Protein AF-A0A1I1U6Y2-F1 (afdb_monomer)

Mean predicted aligned error: 6.34 Å

Secondary structure (DSSP, 8-state):
--------------HHHHHHHHHHHHHHHHHHHHHHHHHHHHHHHHS----HHHHHHHHHHHTTSGGGGGGGGS-HHHHHHHTSSPPGGGGSS--

pLDDT: mean 88.44, std 15.58, range [32.22, 98.44]

Sequence (95 aa):
MLVNKAFKFRIYPNKKQEILIAKTIGCSRFVFNHFLALWNDTYKETGKGLTYPSCSAELTQLKKKQDTIWLKEVDSIALQSTVNYPPLSSSYELT

Foldseek 3Di:
DDDDDDDDDDDDDDPVRVVQVVLLVVLLVVLLVVQLVVQVVCCVVPVDGDDLVVSVVVVVVQCVDPVNVSSVVHDPVSNSVSSNDGPCVVVPVPD

Radius of gyration: 17.61 Å; Cα contacts (8 Å, |Δi|>4): 54; chains: 1; bounding box: 47×47×37 Å

Structure (mmCIF, N/CA/C/O backbone):
data_AF-A0A1I1U6Y2-F1
#
_entry.id   AF-A0A1I1U6Y2-F1
#
loop_
_atom_site.group_PDB
_atom_site.id
_atom_site.type_symbol
_atom_site.label_atom_id
_atom_site.label_alt_id
_atom_site.label_comp_id
_atom_site.label_asym_id
_atom_site.label_entity_id
_atom_site.label_seq_id
_atom_site.pdbx_PDB_ins_code
_atom_site.Cartn_x
_atom_site.Cartn_y
_atom_site.Cartn_z
_atom_site.occupancy
_atom_site.B_iso_or_equiv
_atom_site.auth_seq_id
_atom_site.auth_comp_id
_atom_site.auth_asym_id
_atom_site.auth_atom_id
_atom_site.pdbx_PDB_model_num
ATOM 1 N N . MET A 1 1 ? 27.305 30.085 -5.323 1.00 71.12 1 MET A N 1
ATOM 2 C CA . MET A 1 1 ? 25.961 30.079 -5.942 1.00 71.12 1 MET A CA 1
ATOM 3 C C . MET A 1 1 ? 25.540 28.623 -6.102 1.00 71.12 1 MET A C 1
ATOM 5 O O . MET A 1 1 ? 26.259 27.880 -6.756 1.00 71.12 1 MET A O 1
ATOM 9 N N . LEU A 1 2 ? 24.473 28.182 -5.430 1.00 74.94 2 LEU A N 1
ATOM 10 C CA . LEU A 1 2 ? 23.955 26.815 -5.572 1.00 74.94 2 LEU A CA 1
ATOM 11 C C . LEU A 1 2 ? 23.209 26.709 -6.907 1.00 74.94 2 LEU A C 1
ATOM 13 O O . LEU A 1 2 ? 22.259 27.451 -7.139 1.00 74.94 2 LEU A O 1
ATOM 17 N N . VAL A 1 3 ? 23.663 25.820 -7.792 1.00 82.81 3 VAL A N 1
ATOM 18 C CA . VAL A 1 3 ? 23.022 25.562 -9.089 1.00 82.81 3 VAL A CA 1
ATOM 19 C C . VAL A 1 3 ? 22.204 24.284 -8.972 1.00 82.81 3 VAL A C 1
ATOM 21 O O . VAL A 1 3 ? 22.765 23.192 -8.876 1.00 82.81 3 VAL A O 1
ATOM 24 N N . ASN A 1 4 ? 20.880 24.414 -8.999 1.00 85.62 4 ASN A N 1
ATOM 25 C CA . ASN A 1 4 ? 19.982 23.265 -9.026 1.00 85.62 4 ASN A CA 1
ATOM 26 C C . ASN A 1 4 ? 19.940 22.682 -10.443 1.00 85.62 4 ASN A C 1
ATOM 28 O O . ASN A 1 4 ? 19.671 23.396 -11.408 1.00 85.62 4 ASN A O 1
ATOM 32 N N . LYS A 1 5 ? 20.207 21.380 -10.568 1.00 89.88 5 LYS A N 1
ATOM 33 C CA . LYS A 1 5 ? 20.100 20.633 -11.827 1.00 89.88 5 LYS A CA 1
ATOM 34 C C . LYS A 1 5 ? 18.898 19.701 -11.755 1.00 89.88 5 LYS A C 1
ATOM 36 O O . LYS A 1 5 ? 18.707 19.024 -10.750 1.00 89.88 5 LYS A O 1
ATOM 41 N N . ALA A 1 6 ? 18.131 19.638 -12.836 1.00 93.00 6 ALA A N 1
ATOM 42 C CA . ALA A 1 6 ? 17.049 18.679 -13.010 1.00 93.00 6 ALA A CA 1
ATOM 43 C C . ALA A 1 6 ? 17.251 17.910 -14.316 1.00 93.00 6 ALA A C 1
ATOM 45 O O . ALA A 1 6 ? 17.783 18.446 -15.289 1.00 93.00 6 ALA A O 1
ATOM 46 N N . PHE A 1 7 ? 16.807 16.658 -14.332 1.00 92.31 7 PHE A N 1
ATOM 47 C CA . PHE A 1 7 ? 16.903 15.782 -15.491 1.00 92.31 7 PHE A CA 1
ATOM 48 C C . PHE A 1 7 ? 15.518 15.256 -15.856 1.00 92.31 7 PHE A C 1
ATOM 50 O O . PHE A 1 7 ? 14.720 14.922 -14.981 1.00 92.31 7 PHE A O 1
ATOM 57 N N . LYS A 1 8 ? 15.240 15.167 -17.159 1.00 94.69 8 LYS A N 1
ATOM 58 C CA . LYS A 1 8 ? 14.000 14.608 -17.698 1.00 94.69 8 LYS A CA 1
ATOM 59 C C . LYS A 1 8 ? 14.324 13.316 -18.429 1.00 94.69 8 LYS A C 1
ATOM 61 O O . LYS A 1 8 ? 15.094 13.326 -19.385 1.00 94.69 8 LYS A O 1
ATOM 66 N N . PHE A 1 9 ? 13.694 12.226 -18.011 1.00 93.31 9 PHE A N 1
ATOM 67 C CA . PHE A 1 9 ? 13.861 10.916 -18.630 1.00 93.31 9 PHE A CA 1
ATOM 68 C C . PHE A 1 9 ? 12.508 10.341 -19.039 1.00 93.31 9 PHE A C 1
ATOM 70 O O . PHE A 1 9 ? 11.490 10.592 -18.393 1.00 93.31 9 PHE A O 1
ATOM 77 N N . ARG A 1 10 ? 12.508 9.540 -20.108 1.00 95.56 10 ARG A N 1
ATOM 78 C CA . ARG A 1 10 ? 11.404 8.641 -20.447 1.00 95.56 10 ARG A CA 1
ATOM 79 C C . ARG A 1 10 ? 11.860 7.214 -20.170 1.00 95.56 10 ARG A C 1
ATOM 81 O O . ARG A 1 10 ? 12.926 6.812 -20.626 1.00 95.56 10 ARG A O 1
ATOM 88 N N . ILE A 1 11 ? 11.050 6.471 -19.428 1.00 93.25 11 ILE A N 1
ATOM 89 C CA . ILE A 1 11 ? 11.322 5.075 -19.086 1.00 93.25 11 ILE A CA 1
ATOM 90 C C . ILE A 1 11 ? 10.667 4.182 -20.145 1.00 93.25 11 ILE A C 1
ATOM 92 O O . ILE A 1 11 ? 9.524 4.423 -20.529 1.00 93.25 11 ILE A O 1
ATOM 96 N N . TYR A 1 12 ? 11.387 3.153 -20.590 1.00 96.56 12 TYR A N 1
ATOM 97 C CA . TYR A 1 12 ? 10.887 2.105 -21.481 1.00 96.56 12 TYR A CA 1
ATOM 98 C C . TYR A 1 12 ? 11.008 0.759 -20.759 1.00 96.56 12 TYR A C 1
ATOM 100 O O . TYR A 1 12 ? 12.063 0.125 -20.825 1.00 96.56 12 TYR A O 1
ATOM 108 N N . PRO A 1 13 ? 9.986 0.359 -19.983 1.00 97.44 13 PRO A N 1
ATOM 109 C CA . PRO A 1 13 ? 10.046 -0.878 -19.225 1.00 97.44 13 PRO A CA 1
ATOM 110 C C . PRO A 1 13 ? 10.067 -2.091 -20.159 1.00 97.44 13 PRO A C 1
ATOM 112 O O . PRO A 1 13 ? 9.418 -2.109 -21.201 1.00 97.44 13 PRO A O 1
ATOM 115 N N . ASN A 1 14 ? 10.805 -3.128 -19.773 1.00 98.44 14 ASN A N 1
ATOM 116 C CA . ASN A 1 14 ? 10.693 -4.433 -20.413 1.00 98.44 14 ASN A CA 1
ATOM 117 C C . ASN A 1 14 ? 9.427 -5.165 -19.936 1.00 98.44 14 ASN A C 1
ATOM 119 O O . ASN A 1 14 ? 8.781 -4.769 -18.966 1.00 98.44 14 ASN A O 1
ATOM 123 N N . LYS A 1 15 ? 9.106 -6.301 -20.562 1.00 98.38 15 LYS A N 1
ATOM 124 C CA . LYS A 1 15 ? 7.877 -7.051 -20.256 1.00 98.38 15 LYS A CA 1
ATOM 125 C C . LYS A 1 15 ? 7.740 -7.470 -18.791 1.00 98.38 15 LYS A C 1
ATOM 127 O O . LYS A 1 15 ? 6.644 -7.399 -18.246 1.00 98.38 15 LYS A O 1
ATOM 132 N N . LYS A 1 16 ? 8.834 -7.846 -18.121 1.00 97.94 16 LYS A N 1
ATOM 133 C CA . LYS A 1 16 ? 8.793 -8.195 -16.690 1.00 97.94 16 LYS A CA 1
ATOM 134 C C . LYS A 1 16 ? 8.457 -6.974 -15.830 1.00 97.94 16 LYS A C 1
ATOM 136 O O . LYS A 1 16 ? 7.681 -7.086 -14.887 1.00 97.94 16 LYS A O 1
ATOM 141 N N . GLN A 1 17 ? 9.013 -5.813 -16.174 1.00 97.69 17 GLN A N 1
ATOM 142 C CA . GLN A 1 17 ? 8.745 -4.552 -15.482 1.00 97.69 17 GLN A CA 1
ATOM 143 C C . GLN A 1 17 ? 7.312 -4.067 -15.716 1.00 97.69 17 GLN A C 1
ATOM 145 O O . GLN A 1 17 ? 6.660 -3.675 -14.757 1.00 97.69 17 GLN A O 1
ATOM 150 N N . GLU A 1 18 ? 6.801 -4.137 -16.950 1.00 98.00 18 GLU A N 1
ATOM 151 C CA . GLU A 1 18 ? 5.403 -3.805 -17.268 1.00 98.00 18 GLU A CA 1
ATOM 152 C C . GLU A 1 18 ? 4.429 -4.619 -16.402 1.00 98.00 18 GLU A C 1
ATOM 154 O O . GLU A 1 18 ? 3.537 -4.054 -15.768 1.00 98.00 18 GLU A O 1
ATOM 159 N N . ILE A 1 19 ? 4.646 -5.937 -16.318 1.00 97.88 19 ILE A N 1
ATOM 160 C CA . ILE A 1 19 ? 3.827 -6.837 -15.497 1.00 97.88 19 ILE A CA 1
ATOM 161 C C . ILE A 1 19 ? 3.913 -6.449 -14.020 1.00 97.88 19 ILE A C 1
ATOM 163 O O . ILE A 1 19 ? 2.882 -6.346 -13.358 1.00 97.88 19 ILE A O 1
ATOM 167 N N . LEU A 1 20 ? 5.121 -6.219 -13.494 1.00 97.75 20 LEU A N 1
ATOM 168 C CA . LEU A 1 20 ? 5.298 -5.855 -12.089 1.00 97.75 20 LEU A CA 1
ATOM 169 C C . LEU A 1 20 ? 4.629 -4.514 -11.763 1.00 97.75 20 LEU A C 1
ATOM 171 O O . LEU A 1 20 ? 3.964 -4.407 -10.741 1.00 97.75 20 LEU A O 1
ATOM 175 N N . ILE A 1 21 ? 4.742 -3.512 -12.640 1.00 97.19 21 ILE A N 1
ATOM 176 C CA . ILE A 1 21 ? 4.074 -2.212 -12.478 1.00 97.19 21 ILE A CA 1
ATOM 177 C C . ILE A 1 21 ? 2.554 -2.395 -12.447 1.00 97.19 21 ILE A C 1
ATOM 179 O O . ILE A 1 21 ? 1.897 -1.878 -11.544 1.00 97.19 21 ILE A O 1
ATOM 183 N N . ALA A 1 22 ? 1.997 -3.161 -13.388 1.00 97.75 22 ALA A N 1
ATOM 184 C CA . ALA A 1 22 ? 0.563 -3.430 -13.437 1.00 97.75 22 ALA A CA 1
ATOM 185 C C . ALA A 1 22 ? 0.074 -4.156 -12.173 1.00 97.75 22 ALA A C 1
ATOM 187 O O . ALA A 1 22 ? -0.936 -3.758 -11.591 1.00 97.75 22 ALA A O 1
ATOM 188 N N . LYS A 1 23 ? 0.820 -5.167 -11.701 1.00 98.06 23 LYS A N 1
ATOM 189 C CA . LYS A 1 23 ? 0.534 -5.854 -10.435 1.00 98.06 23 LYS A CA 1
ATOM 190 C C . LYS A 1 23 ? 0.575 -4.889 -9.257 1.00 98.06 23 LYS A C 1
ATOM 192 O O . LYS A 1 23 ? -0.375 -4.870 -8.483 1.00 98.06 23 LYS A O 1
ATOM 197 N N . THR A 1 24 ? 1.620 -4.069 -9.135 1.00 98.00 24 THR A N 1
ATOM 198 C CA . THR A 1 24 ? 1.762 -3.099 -8.039 1.00 98.00 24 THR A CA 1
ATOM 199 C C . THR A 1 24 ? 0.581 -2.136 -8.003 1.00 98.00 24 THR A C 1
ATOM 201 O O . THR A 1 24 ? -0.052 -1.998 -6.962 1.00 98.00 24 THR A O 1
ATOM 204 N N . ILE A 1 25 ? 0.210 -1.545 -9.143 1.00 97.06 25 ILE A N 1
ATOM 205 C CA . ILE A 1 25 ? -0.939 -0.631 -9.229 1.00 97.06 25 ILE A CA 1
ATOM 206 C C . ILE A 1 25 ? -2.245 -1.354 -8.869 1.00 97.06 25 ILE A C 1
ATOM 208 O O . ILE A 1 25 ? -3.051 -0.823 -8.104 1.00 97.06 25 ILE A O 1
ATOM 212 N N . GLY A 1 26 ? -2.453 -2.569 -9.384 1.00 97.88 26 GLY A N 1
ATOM 213 C CA . GLY A 1 26 ? -3.639 -3.376 -9.089 1.00 97.88 26 GLY A CA 1
ATOM 214 C C . GLY A 1 26 ? -3.762 -3.730 -7.605 1.00 97.88 26 GLY A C 1
ATOM 215 O O . GLY A 1 26 ? -4.819 -3.524 -7.008 1.00 97.88 26 GLY A O 1
ATOM 216 N N . CYS A 1 27 ? -2.669 -4.184 -6.988 1.00 97.88 27 CYS A N 1
ATOM 217 C CA . CYS A 1 27 ? -2.614 -4.491 -5.560 1.00 97.88 27 CYS A CA 1
ATOM 218 C C . CYS A 1 27 ? -2.865 -3.239 -4.712 1.00 97.88 27 CYS A C 1
ATOM 220 O O . CYS A 1 27 ? -3.679 -3.280 -3.792 1.00 97.88 27 CYS A O 1
ATOM 222 N N . SER A 1 28 ? -2.232 -2.110 -5.047 1.00 96.19 28 SER A N 1
ATOM 223 C CA . SER A 1 28 ? -2.449 -0.841 -4.348 1.00 96.19 28 SER A CA 1
ATOM 224 C C . SER A 1 28 ? -3.905 -0.374 -4.435 1.00 96.19 28 SER A C 1
ATOM 226 O O . SER A 1 28 ? -4.474 0.043 -3.428 1.00 96.19 28 SER A O 1
ATOM 228 N N . ARG A 1 29 ? -4.544 -0.491 -5.607 1.00 96.25 29 ARG A N 1
ATOM 229 C CA . ARG A 1 29 ? -5.965 -0.152 -5.786 1.00 96.25 29 ARG A CA 1
ATOM 230 C C . ARG A 1 29 ? -6.876 -1.052 -4.952 1.00 96.25 29 ARG A C 1
ATOM 232 O O . ARG A 1 29 ? -7.824 -0.558 -4.348 1.00 96.25 29 ARG A O 1
ATOM 239 N N . PHE A 1 30 ? -6.601 -2.355 -4.920 1.00 97.19 30 PHE A N 1
ATOM 240 C CA . PHE A 1 30 ? -7.357 -3.296 -4.096 1.00 97.19 30 PHE A CA 1
ATOM 241 C C . PHE A 1 30 ? -7.263 -2.939 -2.610 1.00 97.19 30 PHE A C 1
ATOM 243 O O . PHE A 1 30 ? -8.294 -2.816 -1.953 1.00 97.19 30 PHE A O 1
ATOM 250 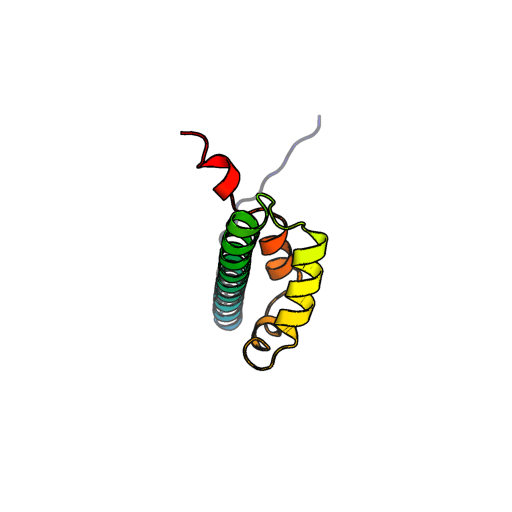N N . VAL A 1 31 ? -6.045 -2.723 -2.099 1.00 96.00 31 VAL A N 1
ATOM 251 C CA . VAL A 1 31 ? -5.822 -2.361 -0.692 1.00 96.00 31 VAL A CA 1
ATOM 252 C C . VAL A 1 31 ? -6.541 -1.057 -0.355 1.00 96.00 31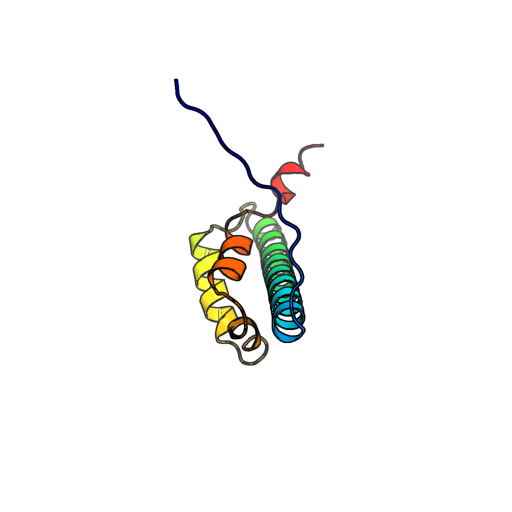 VAL A C 1
ATOM 254 O O . VAL A 1 31 ? -7.284 -1.016 0.620 1.00 96.00 31 VAL A O 1
ATOM 257 N N . PHE A 1 32 ? -6.404 -0.024 -1.190 1.00 94.44 32 PHE A N 1
ATOM 258 C CA . PHE A 1 32 ? -7.109 1.242 -0.989 1.00 94.44 32 PHE A CA 1
ATOM 259 C C . PHE A 1 32 ? -8.629 1.050 -0.890 1.00 94.44 32 PHE A C 1
ATOM 261 O O . PHE A 1 32 ? -9.246 1.51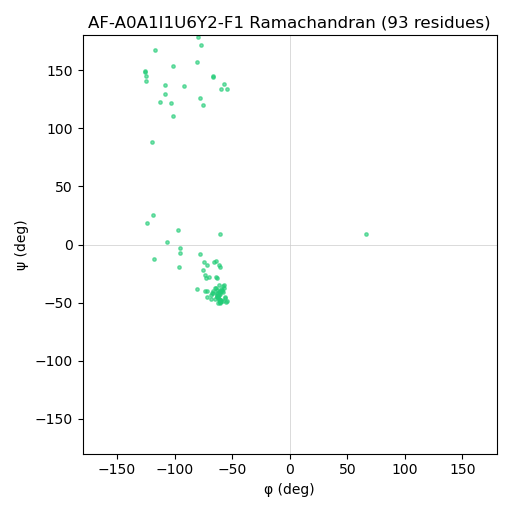6 0.063 1.00 94.44 32 PHE A O 1
ATOM 268 N N . ASN A 1 33 ? -9.235 0.319 -1.831 1.00 94.50 33 ASN A N 1
ATOM 269 C CA . ASN A 1 33 ? -10.680 0.087 -1.828 1.00 94.50 33 ASN A CA 1
ATOM 270 C C . ASN A 1 33 ? -11.147 -0.729 -0.615 1.00 94.50 33 ASN A C 1
ATOM 272 O O . ASN A 1 33 ? -12.215 -0.457 -0.073 1.00 94.50 33 ASN A O 1
ATOM 276 N N . HIS A 1 34 ? -10.353 -1.710 -0.181 1.00 94.81 34 HIS A N 1
ATOM 277 C CA . HIS A 1 34 ? -10.641 -2.502 1.012 1.00 94.81 34 HIS A CA 1
ATOM 278 C C . HIS A 1 34 ? -10.704 -1.621 2.268 1.00 94.81 34 HIS A C 1
ATOM 280 O O . HIS A 1 34 ? -11.687 -1.664 3.003 1.00 94.81 34 HIS A O 1
ATOM 286 N N . PHE A 1 35 ? -9.697 -0.767 2.473 1.00 93.69 35 PHE A N 1
ATOM 287 C CA . PHE A 1 35 ? -9.662 0.140 3.622 1.00 93.69 35 PHE A CA 1
ATOM 288 C C . PHE A 1 35 ? -10.661 1.293 3.511 1.00 93.69 35 PHE A C 1
ATOM 290 O O . PHE A 1 35 ? -11.164 1.747 4.533 1.00 93.69 35 PHE A O 1
ATOM 297 N N . LEU A 1 36 ? -11.003 1.738 2.299 1.00 92.69 36 LEU A N 1
ATOM 298 C CA . LEU A 1 36 ? -12.085 2.699 2.080 1.00 92.69 36 LEU A CA 1
ATOM 299 C C . LEU A 1 36 ? -13.440 2.125 2.518 1.00 92.69 36 LEU A C 1
ATOM 301 O O . LEU A 1 36 ? -14.206 2.818 3.181 1.00 92.69 36 LEU A O 1
ATOM 305 N N . ALA A 1 37 ? -13.733 0.868 2.170 1.00 92.88 37 ALA A N 1
ATOM 306 C CA . ALA A 1 37 ? -14.957 0.201 2.608 1.00 92.88 37 ALA A CA 1
ATOM 307 C C . ALA A 1 37 ? -14.998 0.076 4.138 1.00 92.88 37 ALA A C 1
ATOM 309 O O . ALA A 1 37 ? -15.949 0.539 4.763 1.00 92.88 37 ALA A O 1
ATOM 310 N N . LEU A 1 38 ? -13.915 -0.429 4.739 1.00 92.44 38 LEU A N 1
ATOM 311 C CA . LEU A 1 38 ? -13.807 -0.561 6.190 1.00 92.44 38 LEU A CA 1
ATOM 312 C C . LEU A 1 38 ? -13.942 0.783 6.917 1.00 92.44 38 LEU A C 1
ATOM 314 O O . LEU A 1 38 ? -14.579 0.865 7.966 1.00 92.44 38 LEU A O 1
ATOM 318 N N . TRP A 1 39 ? -13.357 1.845 6.360 1.00 92.19 39 TRP A N 1
ATOM 319 C CA . TRP A 1 39 ? -13.496 3.193 6.894 1.00 92.19 39 TRP A CA 1
ATOM 320 C C . TRP A 1 39 ? -14.954 3.638 6.910 1.00 92.19 39 TRP A C 1
ATOM 322 O O . TRP A 1 39 ? -15.427 4.123 7.933 1.00 92.19 39 TRP A O 1
ATOM 332 N N . ASN A 1 40 ? -15.662 3.476 5.789 1.00 91.19 40 ASN A N 1
ATOM 333 C CA . ASN A 1 40 ? -17.062 3.874 5.676 1.00 91.19 40 ASN A CA 1
ATOM 334 C C . ASN A 1 40 ? -17.943 3.129 6.683 1.00 91.19 40 ASN A C 1
ATOM 336 O O . ASN A 1 40 ? -18.818 3.743 7.288 1.00 91.19 40 ASN A O 1
ATOM 340 N N . ASP A 1 41 ? -17.702 1.835 6.882 1.00 92.62 41 ASP A N 1
ATOM 341 C CA . ASP A 1 41 ? -18.456 1.028 7.842 1.00 92.62 41 ASP A CA 1
ATOM 342 C C . ASP A 1 41 ? -18.146 1.460 9.286 1.00 92.62 41 ASP A C 1
ATOM 344 O O . ASP A 1 41 ? -19.056 1.781 10.050 1.00 92.62 41 ASP A O 1
ATOM 348 N N . THR A 1 42 ? -16.862 1.623 9.624 1.00 91.06 42 THR A N 1
ATOM 349 C CA . THR A 1 42 ? -16.427 2.078 10.960 1.00 91.06 42 THR A CA 1
ATOM 350 C C . THR A 1 42 ? -16.962 3.472 11.294 1.00 91.06 42 THR A C 1
ATOM 352 O O . THR A 1 42 ? -17.385 3.732 12.424 1.00 91.06 42 THR A O 1
ATOM 355 N N . TYR A 1 43 ? -16.966 4.381 10.316 1.00 90.56 43 TYR A N 1
ATOM 356 C CA . T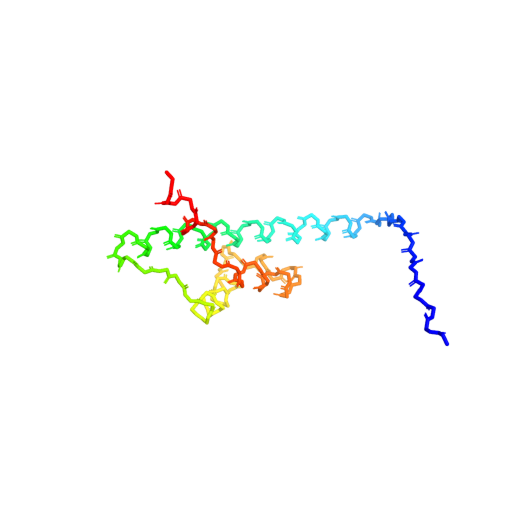YR A 1 43 ? -17.447 5.746 10.500 1.00 90.56 43 TYR A CA 1
ATOM 357 C C . TYR A 1 43 ? -18.958 5.787 10.739 1.00 90.56 43 TYR A C 1
ATOM 359 O O . TYR A 1 43 ? -19.404 6.488 11.644 1.00 90.56 43 TYR A O 1
ATOM 367 N N . LYS A 1 44 ? -19.744 4.990 10.001 1.00 92.31 44 LYS A N 1
ATOM 368 C CA . LYS A 1 44 ? -21.196 4.870 10.225 1.00 92.31 44 LYS A CA 1
ATOM 369 C C . LYS A 1 44 ? -21.531 4.365 11.627 1.00 92.31 44 LYS A 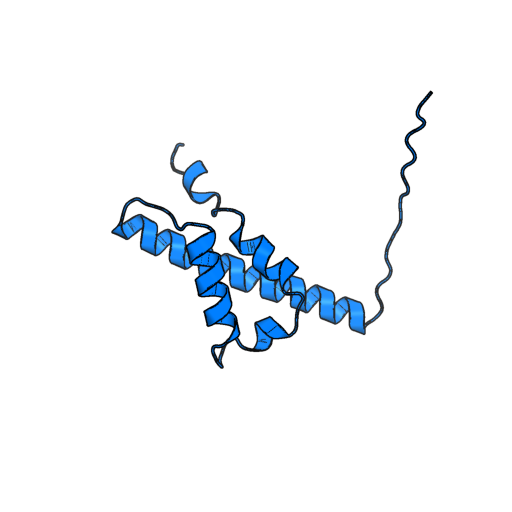C 1
ATOM 371 O O . LYS A 1 44 ? -22.507 4.819 12.214 1.00 92.31 44 LYS A O 1
ATOM 376 N N . GLU A 1 45 ? -20.742 3.434 12.153 1.00 92.88 45 GLU A N 1
ATOM 377 C CA . GLU A 1 45 ? -20.990 2.823 13.463 1.00 92.88 45 GLU A CA 1
ATOM 378 C C . GLU A 1 45 ? -20.520 3.695 14.632 1.00 92.88 45 GLU A C 1
ATOM 380 O O . GLU A 1 45 ? -21.166 3.741 15.678 1.00 92.88 45 GLU A O 1
ATOM 385 N N . THR A 1 46 ? -19.383 4.379 14.480 1.00 91.44 46 THR A N 1
ATOM 386 C CA . THR A 1 46 ? -18.681 5.015 15.609 1.00 91.44 46 THR A CA 1
ATOM 387 C C . THR A 1 46 ? -18.565 6.536 15.507 1.00 91.44 46 THR A C 1
ATOM 389 O O . THR A 1 46 ? -18.153 7.182 16.474 1.00 91.44 46 THR A O 1
ATOM 392 N N . GLY A 1 47 ? -18.862 7.117 14.340 1.00 88.81 47 GLY A N 1
ATOM 393 C CA . GLY A 1 47 ? -18.577 8.518 14.010 1.00 88.81 47 GLY A CA 1
ATOM 394 C C . GLY A 1 47 ? -17.081 8.843 13.922 1.00 88.81 47 GLY A C 1
ATOM 395 O O . GLY A 1 47 ? -16.701 10.012 13.866 1.00 88.81 47 GLY A O 1
ATOM 396 N N . LYS A 1 48 ? -16.206 7.828 13.962 1.00 86.56 48 LYS A N 1
ATOM 397 C CA . LYS A 1 48 ? -14.748 7.973 13.947 1.00 86.56 48 LYS A CA 1
ATOM 398 C C . LYS A 1 48 ? -14.144 7.158 12.811 1.00 86.56 48 LYS A C 1
ATOM 400 O O . LYS A 1 48 ? -14.622 6.085 12.462 1.00 86.56 48 LYS A O 1
ATOM 405 N N . GLY A 1 49 ? -13.082 7.702 12.227 1.00 84.50 49 GLY A N 1
ATOM 406 C CA . GLY A 1 49 ? -12.310 7.034 11.186 1.00 84.50 49 GLY A CA 1
ATOM 407 C C . GLY A 1 49 ? -11.329 5.997 11.731 1.00 84.50 49 GLY A C 1
ATOM 408 O O . GLY A 1 49 ? -11.161 5.833 12.941 1.00 84.50 49 GLY A O 1
ATOM 409 N N . LEU A 1 50 ? -10.625 5.337 10.814 1.00 87.56 50 LEU A N 1
ATOM 410 C CA . LEU A 1 50 ? -9.531 4.430 11.148 1.00 87.56 50 LEU A CA 1
ATOM 411 C C . LEU A 1 50 ? -8.239 5.203 11.433 1.00 87.56 50 LEU A C 1
ATOM 413 O O . LEU A 1 50 ? -8.018 6.316 10.956 1.00 87.56 50 LEU A O 1
ATOM 417 N N . THR A 1 51 ? -7.338 4.580 12.186 1.00 89.44 51 THR A N 1
ATOM 418 C CA . THR A 1 51 ? -5.998 5.123 12.430 1.00 89.44 51 THR A CA 1
ATOM 419 C C . THR A 1 51 ? -4.966 4.418 11.555 1.00 89.44 51 THR A C 1
ATOM 421 O O . THR A 1 51 ? -5.119 3.248 11.206 1.00 89.44 51 THR A O 1
ATOM 424 N N . TYR A 1 52 ? -3.863 5.092 11.239 1.00 89.06 52 TYR A N 1
ATOM 425 C CA . TYR A 1 52 ? -2.780 4.451 10.493 1.00 89.06 52 TYR A CA 1
ATOM 426 C C . TYR A 1 52 ? -2.240 3.172 11.173 1.00 89.06 52 TYR A C 1
ATOM 428 O O . TYR A 1 52 ? -2.109 2.156 10.485 1.00 89.06 52 TYR A O 1
ATOM 436 N N . PRO A 1 53 ? -1.968 3.144 12.499 1.00 91.62 53 PRO A N 1
ATOM 437 C CA . PRO A 1 53 ? -1.512 1.924 13.164 1.00 91.62 53 PRO A CA 1
ATOM 438 C C . PRO A 1 53 ? -2.494 0.754 13.030 1.00 91.62 53 PRO A C 1
ATOM 440 O O . PRO A 1 53 ? -2.053 -0.369 12.777 1.00 91.62 53 PRO A O 1
ATOM 443 N N . SER A 1 54 ? -3.807 1.006 13.136 1.00 90.69 54 SER A N 1
ATOM 444 C CA . SER A 1 54 ? -4.819 -0.042 12.948 1.00 90.69 54 SER A CA 1
ATOM 445 C C . SER A 1 54 ? -4.824 -0.564 11.511 1.00 90.69 54 SER A C 1
ATOM 447 O O . SER A 1 54 ? -4.737 -1.775 11.310 1.00 90.69 54 SER A O 1
ATOM 449 N N . CYS A 1 55 ? -4.802 0.327 10.513 1.00 93.19 55 CYS A N 1
ATOM 450 C CA . CYS A 1 55 ? -4.762 -0.079 9.106 1.00 93.19 55 CYS A CA 1
ATOM 451 C C . CYS A 1 55 ? -3.481 -0.856 8.761 1.00 93.19 55 CYS A C 1
ATOM 453 O O . CYS A 1 55 ? -3.513 -1.839 8.026 1.00 93.19 55 CYS A O 1
ATOM 455 N N . SER A 1 56 ? -2.339 -0.451 9.320 1.00 93.88 56 SER A N 1
ATOM 456 C CA . SER A 1 56 ? -1.050 -1.126 9.134 1.00 93.88 56 SER A CA 1
ATOM 457 C C . SER A 1 56 ? -1.055 -2.560 9.685 1.00 93.88 56 SER A C 1
ATOM 459 O O . SER A 1 56 ? -0.610 -3.510 9.023 1.00 93.88 56 SER A O 1
ATOM 461 N N . ALA A 1 57 ? -1.594 -2.737 10.895 1.00 94.62 57 ALA A N 1
ATOM 462 C CA . ALA A 1 57 ? -1.727 -4.048 11.518 1.00 94.62 57 ALA A CA 1
ATOM 463 C C . ALA A 1 57 ? -2.665 -4.953 10.706 1.00 94.62 57 ALA A C 1
ATOM 465 O O . ALA A 1 57 ? -2.336 -6.110 10.430 1.00 94.62 57 ALA A O 1
ATOM 466 N N . GLU A 1 58 ? -3.794 -4.415 10.255 1.00 95.06 58 GLU A N 1
ATOM 467 C CA . GLU A 1 58 ? -4.758 -5.150 9.447 1.00 95.06 58 GLU A CA 1
ATOM 468 C C . GLU A 1 58 ? -4.212 -5.519 8.068 1.00 95.06 58 GLU A C 1
ATOM 470 O O . GLU A 1 58 ? -4.343 -6.668 7.653 1.00 95.06 58 GLU A O 1
ATOM 475 N N . LEU A 1 59 ? -3.495 -4.615 7.395 1.00 96.19 59 LEU A N 1
ATOM 476 C CA . LEU A 1 59 ? -2.830 -4.907 6.124 1.00 96.19 59 LEU A CA 1
ATOM 477 C C . LEU A 1 59 ? -1.836 -6.067 6.278 1.00 96.19 59 LEU A C 1
ATOM 479 O O . LEU A 1 59 ? -1.689 -6.910 5.389 1.00 96.19 59 LEU A O 1
ATOM 483 N N . THR A 1 60 ? -1.162 -6.151 7.426 1.00 96.12 60 THR A N 1
ATOM 484 C CA . THR A 1 60 ? -0.270 -7.272 7.743 1.00 96.12 60 THR A CA 1
ATOM 485 C C . THR A 1 60 ? -1.027 -8.596 7.843 1.00 96.12 60 THR A C 1
ATOM 487 O O . THR A 1 60 ? -0.513 -9.614 7.375 1.00 96.12 60 THR A O 1
ATOM 490 N N . GLN A 1 61 ? -2.243 -8.599 8.393 1.00 96.69 61 GLN A N 1
ATOM 491 C CA . GLN A 1 61 ? -3.097 -9.790 8.428 1.0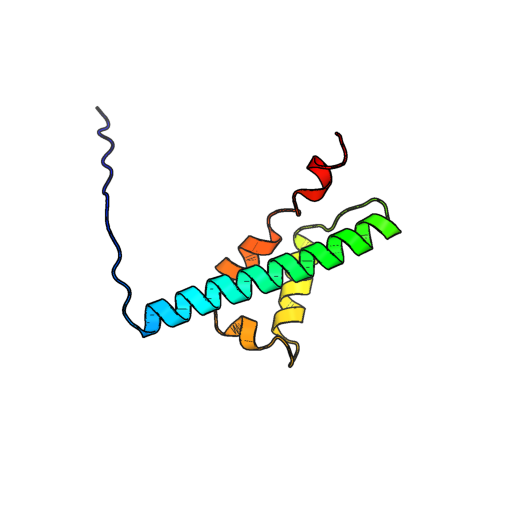0 96.69 61 GLN A CA 1
ATOM 492 C C . GLN A 1 61 ? -3.697 -10.107 7.057 1.00 96.69 61 GLN A C 1
ATOM 494 O O . GLN A 1 61 ? -3.702 -11.264 6.647 1.00 96.69 61 GLN A O 1
ATOM 499 N N . LEU A 1 62 ? -4.125 -9.092 6.306 1.00 96.25 62 LEU A N 1
ATOM 500 C CA . LEU A 1 62 ? -4.665 -9.234 4.956 1.00 96.25 62 LEU A CA 1
ATOM 501 C C . LEU A 1 62 ? -3.663 -9.947 4.040 1.00 96.25 62 LEU A C 1
ATOM 503 O O . LEU A 1 62 ? -4.006 -10.926 3.389 1.00 96.25 62 LEU A O 1
ATOM 507 N N . LYS A 1 63 ? -2.381 -9.573 4.084 1.00 96.31 63 LYS A N 1
ATOM 508 C CA . LYS A 1 63 ? -1.314 -10.256 3.325 1.00 96.31 63 LYS A CA 1
ATOM 509 C C . LYS A 1 63 ? -1.082 -11.720 3.735 1.00 96.31 63 LYS A C 1
ATOM 511 O O . LYS A 1 63 ? -0.344 -12.426 3.053 1.00 96.31 63 LYS A O 1
ATOM 516 N N . LYS A 1 64 ? -1.613 -12.182 4.872 1.00 96.62 64 LYS A N 1
ATOM 517 C CA . LYS A 1 64 ? -1.480 -13.572 5.346 1.00 96.62 64 LYS A CA 1
ATOM 518 C C . LYS A 1 64 ? -2.674 -14.452 4.981 1.00 96.62 64 LYS A C 1
ATOM 520 O O . LYS A 1 64 ? -2.511 -15.667 4.997 1.00 96.62 64 LYS A O 1
ATOM 525 N N . LYS A 1 65 ? -3.838 -13.875 4.664 1.00 97.19 65 LYS A N 1
ATOM 526 C CA . LYS A 1 65 ? -5.020 -14.648 4.257 1.00 97.19 65 LYS A CA 1
ATOM 527 C C . LYS A 1 65 ? -4.758 -15.335 2.915 1.00 97.19 65 LYS A C 1
ATOM 529 O O . LYS A 1 65 ? -4.098 -14.761 2.050 1.00 97.19 65 LYS A O 1
ATOM 534 N N . GLN A 1 66 ? -5.300 -16.539 2.742 1.00 96.19 66 GLN A N 1
ATOM 535 C CA . GLN A 1 66 ? -5.088 -17.337 1.533 1.00 96.19 66 GLN A CA 1
ATOM 536 C C . GLN A 1 66 ? -5.611 -16.621 0.277 1.00 96.19 66 GLN A C 1
ATOM 538 O O . GLN A 1 66 ? -4.913 -16.566 -0.732 1.00 96.19 66 GLN A O 1
ATOM 543 N N . ASP A 1 67 ? -6.776 -15.978 0.374 1.00 96.56 67 ASP A N 1
ATOM 544 C CA . ASP A 1 67 ? -7.443 -15.306 -0.754 1.00 96.56 67 ASP A CA 1
ATOM 545 C C . ASP A 1 67 ? -6.744 -14.012 -1.203 1.00 96.56 67 ASP A C 1
ATOM 547 O O . ASP A 1 67 ? -6.965 -13.515 -2.308 1.00 96.56 67 ASP A O 1
ATOM 551 N N . THR A 1 68 ? -5.883 -13.456 -0.350 1.00 97.12 68 THR A N 1
ATOM 552 C CA . THR A 1 68 ? -5.153 -12.200 -0.589 1.00 97.12 68 THR A CA 1
ATOM 553 C C . THR A 1 68 ? -3.641 -12.370 -0.469 1.00 97.12 68 THR A C 1
ATOM 555 O O . THR A 1 68 ? -2.902 -11.393 -0.337 1.00 97.12 68 THR A O 1
ATOM 558 N N . ILE A 1 69 ? -3.150 -13.611 -0.562 1.00 97.25 69 ILE A N 1
ATOM 559 C CA . ILE A 1 69 ? -1.721 -13.933 -0.471 1.00 97.25 69 ILE A CA 1
ATOM 560 C C . ILE A 1 69 ? -0.912 -13.304 -1.615 1.00 97.25 69 ILE A C 1
ATOM 562 O O . ILE A 1 69 ? 0.248 -12.941 -1.424 1.00 97.25 69 ILE A O 1
ATOM 566 N N . TRP A 1 70 ? -1.546 -13.100 -2.774 1.00 96.88 70 TRP A N 1
ATOM 567 C CA . TRP A 1 70 ? -0.972 -12.466 -3.965 1.00 96.88 70 TRP A CA 1
ATOM 568 C C . TRP A 1 70 ? -0.540 -11.011 -3.731 1.00 96.88 70 TRP A C 1
ATOM 570 O O . TRP A 1 70 ? 0.315 -10.502 -4.450 1.00 96.88 70 TRP A O 1
ATOM 580 N N . LEU A 1 71 ? -1.025 -10.349 -2.671 1.00 97.50 71 LEU A N 1
ATOM 581 C CA . LEU A 1 71 ? -0.509 -9.041 -2.249 1.00 97.50 71 LEU A CA 1
ATOM 582 C C . LEU A 1 71 ? 0.981 -9.084 -1.871 1.00 97.50 71 LEU A C 1
ATOM 584 O O . LEU A 1 71 ? 1.639 -8.050 -1.849 1.00 97.50 71 LEU A O 1
ATOM 588 N N . LYS A 1 72 ? 1.540 -10.264 -1.574 1.00 96.50 72 LYS A N 1
ATOM 589 C CA . LYS A 1 72 ? 2.977 -10.433 -1.309 1.00 96.50 72 LYS A CA 1
ATOM 590 C C . LYS A 1 72 ? 3.842 -10.444 -2.570 1.00 96.50 72 LYS A C 1
ATOM 592 O O . LYS A 1 72 ? 5.062 -10.443 -2.447 1.00 96.50 72 LYS A O 1
ATOM 597 N N . GLU A 1 73 ? 3.248 -10.471 -3.762 1.00 96.19 73 GLU A N 1
ATOM 598 C CA . GLU A 1 73 ? 3.997 -10.476 -5.025 1.00 96.19 73 GLU A CA 1
ATOM 599 C C . GLU A 1 73 ? 4.600 -9.110 -5.380 1.00 96.19 73 GLU A C 1
ATOM 601 O O . GLU A 1 73 ? 5.447 -9.027 -6.270 1.00 96.19 73 GLU A O 1
ATOM 606 N N . VAL A 1 74 ? 4.156 -8.040 -4.716 1.00 96.88 74 VAL A N 1
ATOM 607 C CA . VAL A 1 74 ? 4.561 -6.657 -4.994 1.00 96.88 74 VAL A CA 1
ATOM 608 C C . VAL A 1 74 ? 5.283 -6.038 -3.803 1.00 96.88 74 VAL A C 1
ATOM 610 O O . VAL A 1 74 ? 5.274 -6.570 -2.692 1.00 96.88 74 VAL A O 1
ATOM 613 N N . ASP A 1 75 ? 5.915 -4.890 -4.040 1.00 95.38 75 ASP A N 1
ATOM 614 C CA . ASP A 1 75 ? 6.653 -4.175 -3.007 1.00 95.38 75 ASP A CA 1
ATOM 615 C C . ASP A 1 75 ? 5.757 -3.783 -1.817 1.00 95.38 75 ASP A C 1
ATOM 617 O O . ASP A 1 75 ? 4.652 -3.254 -1.964 1.00 95.38 75 ASP A O 1
ATOM 621 N N . SER A 1 76 ? 6.259 -4.036 -0.608 1.00 94.75 76 SER A N 1
ATOM 622 C CA . SER A 1 76 ? 5.482 -3.823 0.612 1.00 94.75 76 SER A CA 1
ATOM 623 C C . SER A 1 76 ? 5.315 -2.345 0.969 1.00 94.75 76 SER A C 1
ATOM 625 O O . SER A 1 76 ? 4.307 -1.995 1.585 1.00 94.75 76 SER A O 1
ATOM 627 N N . ILE A 1 77 ? 6.244 -1.478 0.547 1.00 95.12 77 ILE A N 1
ATOM 628 C CA . ILE A 1 77 ? 6.171 -0.029 0.769 1.00 95.12 77 ILE A CA 1
ATOM 629 C C . ILE A 1 77 ? 5.081 0.577 -0.111 1.00 95.12 77 ILE A C 1
ATOM 631 O O . ILE A 1 77 ? 4.303 1.403 0.370 1.00 95.12 77 ILE A O 1
ATOM 635 N N . ALA A 1 78 ? 4.951 0.121 -1.359 1.00 94.62 78 ALA A N 1
ATOM 636 C CA . ALA A 1 78 ? 3.866 0.533 -2.246 1.00 94.62 78 ALA A CA 1
ATOM 637 C C . ALA A 1 78 ? 2.484 0.235 -1.642 1.00 94.62 78 ALA A C 1
ATOM 639 O O . ALA A 1 78 ? 1.596 1.082 -1.706 1.00 94.62 78 ALA A O 1
ATOM 640 N N . LEU A 1 79 ? 2.307 -0.924 -0.997 1.00 95.62 79 LEU A N 1
ATOM 641 C CA . LEU A 1 79 ? 1.058 -1.251 -0.298 1.00 95.62 79 LEU A CA 1
ATOM 642 C C . LEU A 1 79 ? 0.883 -0.441 0.985 1.00 95.62 79 LEU A C 1
ATOM 644 O O . LEU A 1 79 ? -0.190 0.104 1.219 1.00 95.62 79 LEU A O 1
ATOM 648 N N . GLN A 1 80 ? 1.928 -0.312 1.800 1.00 94.31 80 GLN A N 1
ATOM 649 C CA . GLN A 1 80 ? 1.861 0.436 3.056 1.00 94.31 80 GLN A CA 1
ATOM 650 C C . GLN A 1 80 ? 1.522 1.917 2.830 1.00 94.31 80 GLN A C 1
ATOM 652 O O . GLN A 1 80 ? 0.794 2.527 3.609 1.00 94.31 80 GLN A O 1
ATOM 657 N N . SER A 1 81 ? 2.007 2.486 1.728 1.00 92.38 81 SER A N 1
ATOM 658 C CA . SER A 1 81 ? 1.740 3.878 1.359 1.00 92.38 81 SER A CA 1
ATOM 659 C C . SER A 1 81 ? 0.257 4.134 1.077 1.00 92.38 81 SER A C 1
ATOM 661 O O . SER A 1 81 ? -0.221 5.242 1.303 1.00 92.38 81 SER A O 1
ATOM 663 N N . THR A 1 82 ? -0.497 3.117 0.639 1.00 91.56 82 THR A N 1
ATOM 664 C CA . THR A 1 82 ? -1.937 3.261 0.349 1.00 91.56 82 THR A CA 1
ATOM 665 C C . THR A 1 82 ? -2.791 3.460 1.593 1.00 91.56 82 THR A C 1
ATOM 667 O O . THR A 1 82 ? -3.832 4.101 1.504 1.00 91.56 82 THR A O 1
ATOM 670 N N . VAL A 1 83 ? -2.349 2.948 2.746 1.00 90.19 83 VAL A N 1
ATOM 671 C CA . VAL A 1 83 ? -3.076 3.063 4.021 1.00 90.19 83 VAL A CA 1
ATOM 672 C C . VAL A 1 83 ? -2.610 4.244 4.872 1.00 90.19 83 VAL A C 1
ATOM 674 O O . VAL A 1 83 ? -3.162 4.488 5.940 1.00 90.19 83 VAL A O 1
ATOM 677 N N . ASN A 1 84 ? -1.585 4.973 4.419 1.00 85.19 84 ASN A N 1
ATOM 678 C CA . ASN A 1 84 ? -1.043 6.134 5.126 1.00 85.19 84 ASN A CA 1
ATOM 679 C C . ASN A 1 84 ? -1.942 7.373 5.010 1.00 85.19 84 ASN A C 1
ATOM 681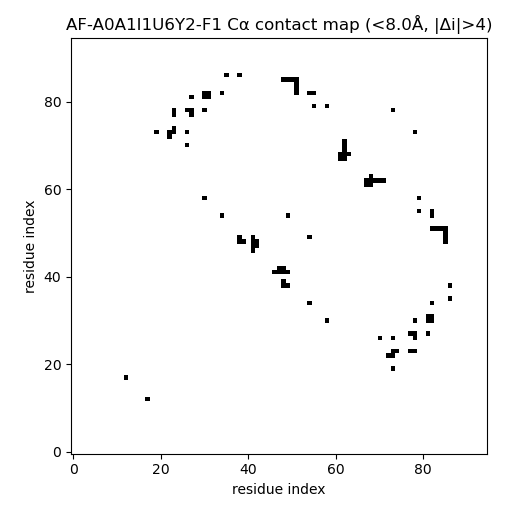 O O . ASN A 1 84 ? -1.884 8.272 5.844 1.00 85.19 84 ASN A O 1
ATOM 685 N N . TYR A 1 85 ? -2.788 7.413 3.983 1.00 70.00 85 TYR A N 1
ATOM 686 C CA . TYR A 1 85 ? -3.709 8.514 3.764 1.00 70.00 85 TYR A CA 1
ATOM 687 C C . TYR A 1 85 ? -5.110 8.079 4.190 1.00 70.00 85 TYR A C 1
ATOM 689 O O . TYR A 1 85 ? -5.618 7.097 3.641 1.00 70.00 85 TYR A O 1
ATOM 697 N N . PRO A 1 86 ? -5.754 8.775 5.147 1.00 62.06 86 PRO A N 1
ATOM 698 C CA . PRO A 1 86 ? -7.174 8.567 5.372 1.00 62.06 86 PRO A CA 1
ATOM 699 C C . PRO A 1 86 ? -7.908 8.830 4.049 1.00 62.06 86 PRO A C 1
ATOM 701 O O . PRO A 1 86 ? -7.546 9.772 3.331 1.00 62.06 86 PRO A O 1
ATOM 704 N N . PRO A 1 87 ? -8.901 8.005 3.676 1.00 62.22 87 PRO A N 1
ATOM 705 C CA . PRO A 1 87 ? -9.723 8.306 2.521 1.00 62.22 87 PRO A CA 1
ATOM 706 C C . PRO A 1 87 ? -10.297 9.710 2.701 1.00 62.22 87 PRO A C 1
ATOM 708 O O . PRO A 1 87 ? -10.777 10.066 3.776 1.00 62.22 87 PRO A O 1
ATOM 711 N N . LEU A 1 88 ? -10.228 10.519 1.645 1.00 54.22 88 LEU A N 1
ATOM 712 C CA . LEU A 1 88 ? -10.663 11.920 1.626 1.00 54.22 88 LEU A CA 1
ATOM 713 C C . LEU A 1 88 ? -12.168 12.106 1.936 1.00 54.22 88 LEU A C 1
ATOM 715 O O . LEU A 1 88 ? -12.683 13.212 1.797 1.00 54.22 88 LEU A O 1
ATOM 719 N N . SER A 1 89 ? -12.893 11.064 2.360 1.00 49.69 89 SER A N 1
ATOM 720 C CA . SER A 1 89 ? -14.325 11.111 2.663 1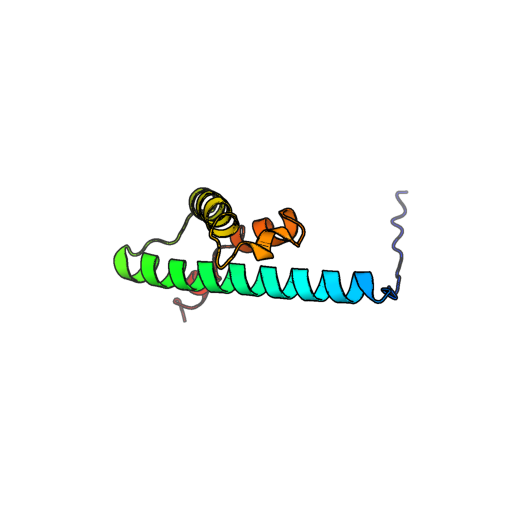.00 49.69 89 SER A CA 1
ATOM 721 C C . SER A 1 89 ? -14.669 12.159 3.722 1.00 49.69 89 SER A C 1
ATOM 723 O O . SER A 1 89 ? -15.657 12.861 3.555 1.00 49.69 89 SER A O 1
ATOM 725 N N . SER A 1 90 ? -13.805 12.394 4.719 1.00 43.59 90 SER A N 1
ATOM 726 C CA . SER A 1 90 ? -14.044 13.452 5.718 1.00 43.59 90 SER A CA 1
ATOM 727 C C . SER A 1 90 ? -14.007 14.880 5.146 1.00 43.59 90 SER A C 1
ATOM 729 O O . SER A 1 90 ? -14.441 15.803 5.831 1.00 43.59 90 SER A O 1
ATOM 731 N N . SER A 1 91 ? -13.487 15.094 3.930 1.00 43.75 91 SER A N 1
ATOM 732 C CA . SER A 1 91 ? -13.474 16.415 3.276 1.00 43.75 91 SER A CA 1
ATOM 733 C C . SER A 1 91 ? -14.639 16.654 2.310 1.00 43.75 91 SER A C 1
ATOM 735 O O . SER A 1 91 ? -14.806 17.781 1.856 1.00 43.75 91 SER A O 1
ATOM 737 N N . TYR A 1 92 ? -15.459 15.636 2.023 1.00 43.38 92 TYR A N 1
ATOM 738 C CA . TYR A 1 92 ? -16.614 15.748 1.119 1.00 43.38 92 TYR A CA 1
ATOM 739 C C . TYR A 1 92 ? -17.973 15.744 1.843 1.00 43.38 92 TYR A C 1
ATOM 741 O O . TYR A 1 92 ? -19.000 15.836 1.185 1.00 43.38 92 TYR A O 1
ATOM 749 N N . GLU A 1 93 ? -17.995 15.683 3.179 1.00 38.16 93 GLU A N 1
ATOM 750 C CA . GLU A 1 93 ? -19.222 15.792 3.994 1.00 38.16 93 GLU A CA 1
ATOM 751 C C . GLU A 1 93 ? -19.476 17.220 4.538 1.00 38.16 93 GLU A C 1
ATOM 753 O O . GLU A 1 93 ? -20.332 17.417 5.395 1.00 38.16 93 GLU A O 1
ATOM 758 N N . LEU A 1 94 ? -18.754 18.237 4.040 1.00 32.22 94 LEU A N 1
ATOM 759 C CA . LEU A 1 94 ? -18.919 19.654 4.425 1.00 32.22 94 LEU A CA 1
ATOM 760 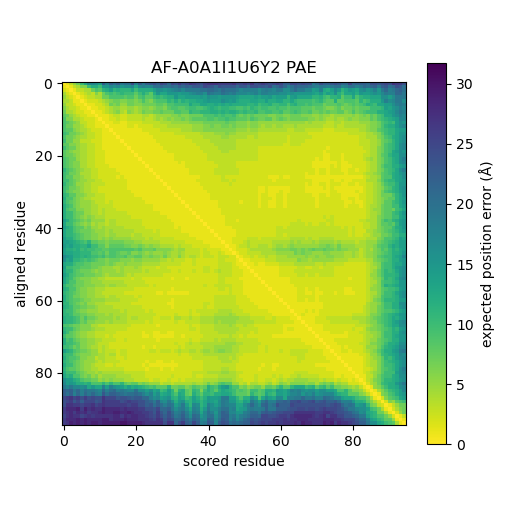C C . LEU A 1 94 ? -19.317 20.586 3.260 1.00 32.22 94 LEU A C 1
ATOM 762 O O . LEU A 1 94 ? -19.068 21.791 3.321 1.00 32.22 94 LEU A O 1
ATOM 766 N N . THR A 1 95 ? -19.960 20.055 2.218 1.00 35.81 95 THR A N 1
ATOM 767 C CA . THR A 1 95 ? -20.634 20.849 1.170 1.00 35.81 95 THR A CA 1
ATOM 768 C C . THR A 1 95 ? -22.030 20.333 0.908 1.00 35.81 95 THR A C 1
ATOM 770 O O . THR A 1 95 ? -22.137 19.103 0.707 1.00 35.81 95 THR A O 1
#

Solvent-accessible surface area (backbone atoms only — not comparable to full-atom values): 5878 Å² total; per-residue (Å²): 135,92,80,89,82,85,87,88,84,84,87,80,74,52,74,70,52,50,51,49,52,52,48,40,55,52,46,31,51,52,54,37,52,53,52,47,52,52,32,54,55,44,25,74,76,66,78,42,75,78,52,54,72,57,47,54,55,48,52,60,49,46,44,66,36,82,95,38,37,70,58,65,80,40,64,66,64,63,47,53,56,45,52,68,53,76,69,69,62,82,74,64,76,80,117

Nearest PDB structures (foldseek):
  8h1j-assembly1_A  TM=8.286E-01  e=1.784E-05  Deinococcus radiodurans R1 = ATCC 13939 = DSM 20539
  8ex9-assembly1_A  TM=8.786E-01  e=8.510E-05  Deinococcus radiodurans R1 = ATCC 13939 = DSM 20539
  8exa-assembly1_A  TM=8.639E-01  e=7.106E-05  Deinococcus radiodurans R1 = ATCC 13939 = DSM 20539
  8bf8-assembly1_A  TM=8.191E-01  e=1.750E-04  Deinococcus radiodurans R1 = ATCC 13939 = DSM 20539